Protein AF-A0ABC9XKU0-F1 (afdb_monomer)

Foldseek 3Di:
DQPADPVQCVVCVPCNVCRSVCVVVVVVVVCCVCVVVNDDPVRPVVDDDDQDDPNHGDDCVVVVVCVVVVVPPPDDPPPPPVDPVVVVVVVVVVVVVVVVVVVVVVVVVVVVVVD

Sequence (115 aa):
MSLVAPQLVETFPQQKGFLHTYCSKAIYILTLLLDGYKFNEHTWSSIHFSRQAANTDIGWTLGFMLNFTNMIPTEALEHIKGHQPSLWAGAVSFIVLAIVAGLVAVFLQCSWKTE

Secondary structure (DSSP, 8-state):
--SS-HHHHHH-GGGHHHHHHHHHHHHHHHHIIIIIS---TTTGGG----SEETTEE-SHHHHHHHHHTT-S-SS-------S-HHHHHHHHHHHHHHHHHHHHHHHHHHHHS--

Radius of gyration: 35.76 Å; Cα contacts (8 Å, |Δi|>4): 26; chains: 1; bounding box: 76×30×95 Å

Mean predicted aligned error: 13.77 Å

pLDDT: mean 85.46, std 13.68, range [44.88, 98.0]

Nearest PDB structures (foldseek):
  3cj9-assembly1_A  TM=9.108E-01  e=6.848E-04  Rattus norvegicus
  4br2-assembly1_A  TM=9.095E-01  e=1.255E-03  Rattus norvegicus
  4br5-assembly1_A  TM=9.104E-01  e=1.537E-03  Rattus norvegicus

Solvent-accessible surface area (backbone atoms only — not comparable to full-atom values): 7182 Å² total; per-residue (Å²): 134,76,93,53,61,67,70,56,44,70,76,36,65,93,46,53,92,51,56,72,47,48,65,60,52,50,52,49,52,50,45,43,41,40,72,65,70,59,47,45,88,87,52,50,81,76,65,79,94,70,63,60,55,95,94,37,75,69,62,66,66,62,59,50,52,35,59,75,68,63,68,65,70,91,58,77,77,70,72,71,72,83,60,58,68,67,60,55,53,52,54,54,52,52,54,53,51,52,52,53,53,49,54,51,51,51,50,51,52,53,61,62,67,72,108

InterPro domains:
  IPR000407 Nucleoside phosphatase GDA1/CD39 [PF01150] (21-75)
  IPR000407 Nucleoside phosphatase GDA1/CD39 [PTHR11782] (15-78)

Structure (mmCIF, N/CA/C/O backbone):
data_AF-A0ABC9XKU0-F1
#
_entry.id   AF-A0ABC9XKU0-F1
#
loop_
_atom_site.group_PDB
_atom_site.id
_atom_site.type_symbol
_atom_site.label_atom_id
_atom_site.label_alt_id
_atom_site.label_comp_id
_atom_site.label_asym_id
_atom_site.label_entity_id
_atom_site.label_seq_id
_atom_site.pdbx_PDB_ins_code
_atom_site.Cartn_x
_atom_site.Cartn_y
_atom_site.Cartn_z
_atom_site.occupancy
_atom_site.B_iso_or_equiv
_atom_site.auth_seq_id
_atom_site.auth_comp_id
_atom_site.auth_asym_id
_atom_site.auth_atom_id
_atom_site.pdbx_PDB_model_num
ATOM 1 N N . MET A 1 1 ? -23.160 4.078 31.089 1.00 44.88 1 MET A N 1
ATOM 2 C CA . MET A 1 1 ? -21.762 3.781 31.460 1.00 44.88 1 MET A CA 1
ATOM 3 C C . MET A 1 1 ? -20.924 3.887 30.190 1.00 44.88 1 MET A C 1
ATOM 5 O O . MET A 1 1 ? -20.974 2.975 29.378 1.00 44.88 1 MET A O 1
ATOM 9 N N . SER A 1 2 ? -20.268 5.022 29.928 1.00 57.28 2 SER A N 1
ATOM 10 C CA . SER A 1 2 ? -19.369 5.114 28.766 1.00 57.28 2 SER A CA 1
ATOM 11 C C . SER A 1 2 ? -18.110 4.305 29.060 1.00 57.28 2 SER A C 1
ATOM 13 O O . SER A 1 2 ? -17.417 4.604 30.024 1.00 57.28 2 SER A O 1
ATOM 15 N N . LEU A 1 3 ? -17.795 3.318 28.217 1.00 70.69 3 LEU A N 1
ATOM 16 C CA . LEU A 1 3 ? -16.540 2.543 28.252 1.00 70.69 3 LEU A CA 1
ATOM 17 C C . LEU A 1 3 ? -15.299 3.383 27.878 1.00 70.69 3 LEU A C 1
ATOM 19 O O . LEU A 1 3 ? -14.198 2.856 27.756 1.00 70.69 3 LEU A O 1
ATOM 23 N N . VAL A 1 4 ? -15.468 4.690 27.661 1.00 80.31 4 VAL A N 1
ATOM 24 C CA . VAL A 1 4 ? -14.397 5.616 27.288 1.00 80.31 4 VAL A CA 1
ATOM 25 C C . VAL A 1 4 ? -13.910 6.336 28.534 1.00 80.31 4 VAL A C 1
ATOM 27 O O . VAL A 1 4 ? -14.694 7.001 29.212 1.00 80.31 4 VAL A O 1
ATOM 30 N N . ALA A 1 5 ? -12.610 6.232 28.805 1.00 85.62 5 ALA A N 1
ATOM 31 C CA . ALA A 1 5 ? -11.979 6.941 29.907 1.00 85.62 5 ALA A CA 1
ATOM 32 C C . ALA A 1 5 ? -12.159 8.469 29.753 1.00 85.62 5 ALA A C 1
ATOM 34 O O . ALA A 1 5 ? -11.925 8.998 28.661 1.00 85.62 5 ALA A O 1
ATOM 35 N N . PRO A 1 6 ? -12.530 9.195 30.826 1.00 83.81 6 PRO A N 1
ATOM 36 C CA . PRO A 1 6 ? -12.803 10.635 30.765 1.00 83.81 6 PRO A CA 1
ATOM 37 C C . PRO A 1 6 ? -11.585 11.450 30.305 1.00 83.81 6 PRO A C 1
ATOM 39 O O . PRO A 1 6 ? -11.737 12.342 29.474 1.00 83.81 6 PRO A O 1
ATOM 42 N N . GLN A 1 7 ? -10.379 11.055 30.730 1.00 87.56 7 GLN A N 1
ATOM 43 C CA . GLN A 1 7 ? -9.110 11.661 30.299 1.00 87.56 7 GLN A CA 1
ATOM 44 C C . GLN A 1 7 ? -8.952 11.669 28.770 1.00 87.56 7 GLN A C 1
ATOM 46 O O . GLN A 1 7 ? -8.439 12.618 28.182 1.00 87.56 7 GLN A O 1
ATOM 51 N N . LEU A 1 8 ? -9.417 10.608 28.102 1.00 88.12 8 LEU A N 1
ATOM 52 C CA . LEU A 1 8 ? -9.294 10.469 26.654 1.00 88.12 8 LEU A CA 1
ATOM 53 C C . LEU A 1 8 ? -10.222 11.453 25.929 1.00 88.12 8 LEU A C 1
ATOM 55 O O . LEU A 1 8 ? -9.845 12.031 24.914 1.00 88.12 8 LEU A O 1
ATOM 59 N N . VAL A 1 9 ? -11.420 11.676 26.475 1.00 88.19 9 VAL A N 1
ATOM 60 C CA . VAL A 1 9 ? -12.401 12.623 25.926 1.00 88.19 9 VAL A CA 1
ATOM 61 C C . VAL A 1 9 ? -11.899 14.061 26.024 1.00 88.19 9 VAL A C 1
ATOM 63 O O . VAL A 1 9 ? -12.111 14.835 25.094 1.00 88.19 9 VAL A O 1
ATOM 66 N N . GLU A 1 10 ? -11.232 14.404 27.124 1.00 89.88 10 GLU A N 1
ATOM 67 C CA . GLU A 1 10 ? -10.632 15.725 27.317 1.00 89.88 10 GLU A CA 1
ATOM 68 C C . GLU A 1 10 ? -9.435 15.947 26.382 1.00 89.88 10 GLU A C 1
ATOM 70 O O . GLU A 1 10 ? -9.306 17.006 25.776 1.00 89.88 10 GLU A O 1
ATOM 75 N N . THR A 1 11 ? -8.611 14.914 26.190 1.00 92.12 11 THR A N 1
ATOM 76 C CA . THR A 1 11 ? -7.430 14.981 25.315 1.00 92.12 11 THR A CA 1
ATOM 77 C C . THR A 1 11 ? -7.811 15.063 23.828 1.00 92.12 11 THR A C 1
ATOM 79 O O . THR A 1 11 ? -7.136 15.733 23.048 1.00 92.12 11 THR A O 1
ATOM 82 N N . PHE A 1 12 ? -8.905 14.409 23.413 1.00 90.50 12 PHE A N 1
ATOM 83 C CA . PHE A 1 12 ? -9.328 14.316 22.007 1.00 90.50 12 PHE A CA 1
ATOM 84 C C . PHE A 1 12 ? -10.778 14.783 21.787 1.00 90.50 12 PHE A C 1
ATOM 86 O O . PHE A 1 12 ? -11.638 13.998 21.362 1.00 90.50 12 PHE A O 1
ATOM 93 N N . PRO A 1 13 ? -11.072 16.077 21.997 1.00 86.88 13 PRO A N 1
ATOM 94 C CA . PRO A 1 13 ? -12.440 16.590 21.956 1.00 86.88 13 PRO A CA 1
ATOM 95 C C . PRO A 1 13 ? -13.076 16.478 20.560 1.00 86.88 13 PRO A C 1
ATOM 97 O O . PRO A 1 13 ? -14.268 16.199 20.445 1.00 86.88 13 PRO A O 1
ATOM 100 N N . GLN A 1 14 ? -12.277 16.607 19.494 1.00 89.69 14 GLN A N 1
ATOM 101 C CA . GLN A 1 14 ? -12.728 16.526 18.095 1.00 89.69 14 GLN A CA 1
ATOM 102 C C . GLN A 1 14 ? -13.122 15.104 17.656 1.00 89.69 14 GLN A C 1
ATOM 104 O O . GLN A 1 14 ? -13.864 14.934 16.694 1.00 89.69 14 GLN A O 1
ATOM 109 N N . GLN A 1 15 ? -12.629 14.066 18.342 1.00 86.44 15 GLN A N 1
ATOM 110 C CA . GLN A 1 15 ? -12.800 12.659 17.946 1.00 86.44 15 GLN A CA 1
ATOM 111 C C . GLN A 1 15 ? -13.741 11.889 18.884 1.00 86.44 15 GLN A C 1
ATOM 113 O O . GLN A 1 15 ? -13.846 10.663 18.807 1.00 86.44 15 GLN A O 1
ATOM 118 N N . LYS A 1 16 ? -14.459 12.593 19.768 1.00 83.31 16 LYS A N 1
ATOM 119 C CA . LYS A 1 16 ? -15.299 12.010 20.827 1.00 83.31 16 LYS A CA 1
ATOM 120 C C . LYS A 1 16 ? -16.289 10.953 20.321 1.00 83.31 16 LYS A C 1
ATOM 122 O O . LYS A 1 16 ? -16.493 9.948 20.996 1.00 83.31 16 LYS A O 1
ATOM 127 N N . GLY A 1 17 ? -16.861 11.148 19.129 1.00 86.31 17 GLY A N 1
ATOM 128 C CA . GLY A 1 17 ? -17.799 10.198 18.516 1.00 86.31 17 GLY A CA 1
ATOM 129 C C . GLY A 1 17 ? -17.167 8.859 18.121 1.00 86.31 17 GLY A C 1
ATOM 130 O O . GLY A 1 17 ? -17.842 7.834 18.131 1.00 86.31 17 GLY A O 1
ATOM 131 N N . PHE A 1 18 ? -15.864 8.842 17.828 1.00 87.25 18 PHE A N 1
ATOM 132 C CA . PHE A 1 18 ? -15.143 7.643 17.401 1.00 87.25 18 PHE A CA 1
ATOM 133 C C . PHE A 1 18 ? -14.263 7.045 18.497 1.00 87.25 18 PHE A C 1
ATOM 135 O O . PHE A 1 18 ? -13.865 5.888 18.359 1.00 87.25 18 PHE A O 1
ATOM 142 N N . LEU A 1 19 ? -14.001 7.781 19.586 1.00 90.00 19 LEU A N 1
ATOM 143 C CA . LEU A 1 19 ? -13.087 7.401 20.671 1.00 90.00 19 LEU A CA 1
ATOM 144 C C . LEU A 1 19 ? -13.323 5.981 21.201 1.00 90.00 19 LEU A C 1
ATOM 146 O O . LEU A 1 19 ? -12.391 5.194 21.334 1.00 90.00 19 LEU A O 1
ATOM 150 N N . HIS A 1 20 ? -14.590 5.629 21.408 1.00 88.75 20 HIS A N 1
ATOM 151 C CA . HIS A 1 20 ? -15.003 4.300 21.861 1.00 88.75 20 HIS A CA 1
ATOM 152 C C . HIS A 1 20 ? -14.606 3.171 20.893 1.00 88.75 20 HIS A C 1
ATOM 154 O O . HIS A 1 20 ? -14.427 2.027 21.298 1.00 88.75 20 HIS A O 1
ATOM 160 N N . THR A 1 21 ? -14.480 3.470 19.601 1.00 91.50 21 THR A N 1
ATOM 161 C CA . THR A 1 21 ? -14.217 2.469 18.559 1.00 91.50 21 THR A CA 1
ATOM 162 C C . THR A 1 21 ? -12.737 2.256 18.275 1.00 91.50 21 THR A C 1
ATOM 164 O O . THR A 1 21 ? -12.398 1.281 17.615 1.00 91.50 21 THR A O 1
ATOM 167 N N . TYR A 1 22 ? -11.841 3.125 18.754 1.00 91.62 22 TYR A N 1
ATOM 168 C CA . TYR A 1 22 ? -10.418 3.004 18.421 1.00 91.62 22 TYR A CA 1
ATOM 169 C C . TYR A 1 22 ? -9.799 1.726 18.970 1.00 91.62 22 TYR A C 1
ATOM 171 O 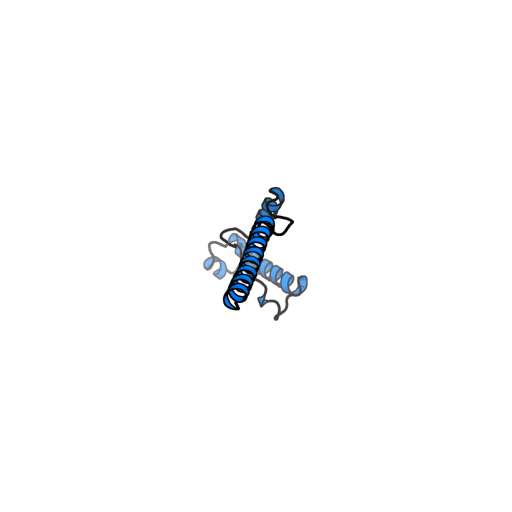O . TYR A 1 22 ? -9.084 1.061 18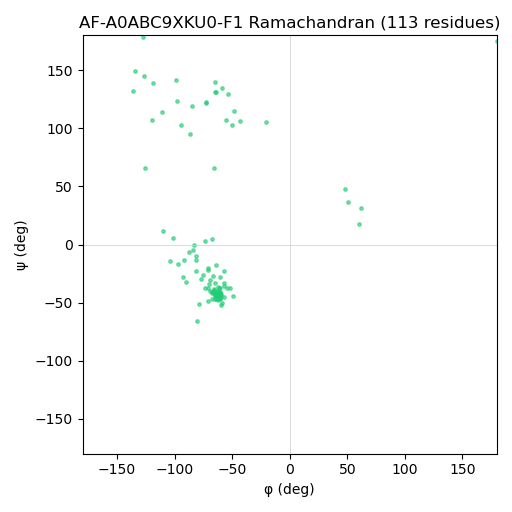.233 1.00 91.62 22 TYR A O 1
ATOM 179 N N . CYS A 1 23 ? -10.101 1.350 20.217 1.00 92.62 23 CYS A N 1
ATOM 180 C CA . CYS A 1 23 ? -9.549 0.134 20.817 1.00 92.62 23 CYS A CA 1
ATOM 181 C C . CYS A 1 23 ? -9.947 -1.112 20.010 1.00 92.62 23 CYS A C 1
ATOM 183 O O . CYS A 1 23 ? -9.085 -1.862 19.557 1.00 92.62 23 CYS A O 1
ATOM 185 N N . SER A 1 24 ? -11.243 -1.283 19.732 1.00 94.31 24 SER A N 1
ATOM 186 C CA . SER A 1 24 ? -11.724 -2.436 18.967 1.00 94.31 24 SER A CA 1
ATOM 187 C C . SER A 1 24 ? -11.230 -2.431 17.519 1.00 94.31 24 SER A C 1
ATOM 189 O O . SER A 1 24 ? -10.805 -3.472 17.025 1.00 94.31 24 SER A O 1
ATOM 191 N N . LYS A 1 25 ? -11.215 -1.274 16.842 1.00 95.81 25 LYS A N 1
ATOM 192 C CA . LYS A 1 25 ? -10.688 -1.155 15.472 1.00 95.81 25 LYS A CA 1
ATOM 193 C C . LYS A 1 25 ? -9.184 -1.415 15.401 1.00 95.81 25 LYS A C 1
ATOM 195 O O . LYS A 1 25 ? -8.744 -2.073 14.467 1.00 95.81 25 LYS A O 1
ATOM 200 N N . ALA A 1 26 ? -8.405 -0.930 16.367 1.00 96.19 26 ALA A N 1
ATOM 201 C CA . ALA A 1 26 ? -6.961 -1.142 16.410 1.00 96.19 26 ALA A CA 1
ATOM 202 C C . ALA A 1 26 ? -6.623 -2.622 16.612 1.00 96.19 26 ALA A C 1
ATOM 204 O O . ALA A 1 26 ? -5.821 -3.163 15.857 1.00 96.19 26 ALA A O 1
ATOM 205 N N . ILE A 1 27 ? -7.286 -3.293 17.561 1.00 97.69 27 ILE A N 1
ATOM 206 C CA . ILE A 1 27 ? -7.114 -4.737 17.770 1.00 97.69 27 ILE A CA 1
ATOM 207 C C . ILE A 1 27 ? -7.549 -5.523 16.535 1.00 97.69 27 ILE A C 1
ATOM 209 O O . ILE A 1 27 ? -6.840 -6.435 16.118 1.00 97.69 27 ILE A O 1
ATOM 213 N N . TYR A 1 28 ? -8.666 -5.148 15.911 1.00 97.62 28 TYR A N 1
ATOM 214 C CA . TYR A 1 28 ? -9.121 -5.778 14.676 1.00 97.62 28 TYR A CA 1
ATOM 215 C C . TYR A 1 28 ? -8.084 -5.657 13.551 1.00 97.62 28 TYR A C 1
ATOM 217 O O . TYR A 1 28 ? -7.720 -6.664 12.953 1.00 97.62 28 TYR A O 1
ATOM 225 N N . ILE A 1 29 ? -7.565 -4.451 13.292 1.00 97.62 29 ILE A N 1
ATOM 226 C CA . ILE A 1 29 ? -6.539 -4.221 12.264 1.00 97.62 29 ILE A CA 1
ATOM 227 C C . ILE A 1 29 ? -5.260 -4.999 12.592 1.00 97.62 29 ILE A C 1
ATOM 229 O O . ILE A 1 29 ? -4.703 -5.640 11.707 1.00 97.62 29 ILE A O 1
ATOM 233 N N . LEU A 1 30 ? -4.812 -4.983 13.850 1.00 97.25 30 LEU A N 1
ATOM 234 C CA . LEU A 1 30 ? -3.607 -5.696 14.275 1.00 97.25 30 LEU A CA 1
ATOM 235 C C . LEU A 1 30 ? -3.748 -7.211 14.078 1.00 97.25 30 LEU A C 1
ATOM 237 O O . LEU A 1 30 ? -2.880 -7.828 13.469 1.00 97.25 30 LEU A O 1
ATOM 241 N N . THR A 1 31 ? -4.865 -7.786 14.525 1.00 97.75 31 THR A N 1
ATOM 242 C CA . THR A 1 31 ? -5.191 -9.211 14.342 1.00 97.75 31 THR A CA 1
ATOM 243 C C . THR A 1 31 ? -5.259 -9.555 12.855 1.00 97.75 31 THR A C 1
ATOM 245 O O . THR A 1 31 ? -4.722 -10.559 12.406 1.00 97.75 31 THR A O 1
ATOM 248 N N . LEU A 1 32 ? -5.872 -8.694 12.044 1.00 98.00 32 LEU A N 1
ATOM 249 C CA . LEU A 1 32 ? -5.980 -8.910 10.606 1.00 98.00 32 LEU A CA 1
ATOM 250 C C . LEU A 1 32 ? -4.610 -8.875 9.909 1.00 98.00 32 LEU A C 1
ATOM 252 O O . LEU A 1 32 ? -4.366 -9.686 9.019 1.00 98.00 32 LEU A O 1
ATOM 256 N N . LEU A 1 33 ? -3.701 -7.991 10.322 1.00 97.75 33 LEU A N 1
ATOM 257 C CA . LEU A 1 33 ? -2.342 -7.922 9.778 1.00 97.75 33 LEU A CA 1
ATOM 258 C C . LEU A 1 33 ? -1.479 -9.114 10.227 1.00 97.75 33 LEU A C 1
ATOM 260 O O . LEU A 1 33 ? -0.843 -9.751 9.388 1.00 97.75 33 LEU A O 1
ATOM 264 N N . LEU A 1 34 ? -1.471 -9.434 11.523 1.00 97.25 34 LEU A N 1
ATOM 265 C CA . LEU A 1 34 ? -0.617 -10.484 12.088 1.00 97.25 34 LEU A CA 1
ATOM 266 C C . LEU A 1 34 ? -1.177 -11.888 11.836 1.00 97.25 34 LEU A C 1
ATOM 268 O O . LEU A 1 34 ? -0.487 -12.751 11.300 1.00 97.25 34 LEU A O 1
ATOM 272 N N . ASP A 1 35 ? -2.443 -12.129 12.170 1.00 97.25 35 ASP A N 1
ATOM 273 C CA . ASP A 1 35 ? -3.053 -13.457 12.076 1.00 97.25 35 ASP A CA 1
ATOM 274 C C . ASP A 1 35 ? -3.704 -13.715 10.718 1.00 97.25 35 ASP A C 1
ATOM 276 O O . ASP A 1 35 ? -3.706 -14.859 10.260 1.00 97.25 35 ASP A O 1
ATOM 280 N N . GLY A 1 36 ? -4.244 -12.684 10.066 1.00 97.06 36 GLY A N 1
ATOM 281 C CA . GLY A 1 36 ? -4.875 -12.801 8.748 1.00 97.06 36 GLY A CA 1
ATOM 282 C C . GLY A 1 36 ? -3.850 -12.821 7.616 1.00 97.06 36 GLY A C 1
ATOM 283 O O . GLY A 1 36 ? -3.683 -13.833 6.940 1.00 97.06 36 GLY A O 1
ATOM 284 N N . TYR A 1 37 ? -3.139 -11.709 7.432 1.00 97.06 37 TYR A N 1
ATOM 285 C CA . TYR A 1 37 ? -2.144 -11.547 6.368 1.00 97.06 37 TYR A CA 1
ATOM 286 C C . TYR A 1 37 ? -0.758 -12.105 6.703 1.00 97.06 37 TYR A C 1
ATOM 288 O O . TYR A 1 37 ? 0.102 -12.130 5.826 1.00 97.06 37 TYR A O 1
ATOM 296 N N . LYS A 1 38 ? -0.547 -12.597 7.931 1.00 97.06 38 LYS A N 1
ATOM 297 C CA . LYS A 1 38 ? 0.704 -13.246 8.358 1.00 97.06 38 LYS A CA 1
ATOM 298 C C . LYS A 1 38 ? 1.931 -12.333 8.295 1.00 97.06 38 LYS A C 1
ATOM 300 O O . LYS A 1 38 ? 3.047 -12.815 8.098 1.00 97.06 38 LYS A O 1
ATOM 305 N N . PHE A 1 39 ? 1.743 -11.029 8.507 1.00 97.12 39 PHE A N 1
ATOM 306 C CA . PHE A 1 39 ? 2.872 -10.133 8.737 1.00 97.12 39 PHE A CA 1
ATOM 307 C C . PHE A 1 39 ? 3.581 -10.508 10.044 1.00 97.12 39 PHE A C 1
ATOM 309 O O . PHE A 1 39 ? 2.958 -10.839 11.048 1.00 97.12 39 PHE A O 1
ATOM 316 N N . ASN A 1 40 ? 4.905 -10.446 10.016 1.00 95.06 40 ASN A N 1
ATOM 317 C CA . ASN A 1 40 ? 5.806 -10.738 11.128 1.00 95.06 40 ASN A CA 1
ATOM 318 C C . ASN A 1 40 ? 6.782 -9.569 11.336 1.00 95.06 40 ASN A C 1
ATOM 320 O O . ASN A 1 40 ? 6.774 -8.606 10.571 1.00 95.06 40 ASN A O 1
ATOM 324 N N . GLU A 1 41 ? 7.664 -9.661 12.330 1.00 94.69 41 GLU A N 1
ATOM 325 C CA . GLU A 1 41 ? 8.611 -8.581 12.654 1.00 94.69 41 GLU A CA 1
ATOM 326 C C . GLU A 1 41 ? 9.512 -8.170 11.477 1.00 94.69 41 GLU A C 1
ATOM 328 O O . GLU A 1 41 ? 9.834 -6.994 11.325 1.00 94.69 41 GLU A O 1
ATOM 333 N N . HIS A 1 42 ? 9.874 -9.112 10.601 1.00 95.75 42 HIS A N 1
ATOM 334 C CA . HIS A 1 42 ? 10.728 -8.838 9.442 1.00 95.75 42 HIS A CA 1
ATOM 335 C C . HIS A 1 42 ? 9.985 -8.151 8.289 1.00 95.75 42 HIS A C 1
ATOM 337 O O . HIS A 1 42 ? 10.587 -7.401 7.527 1.00 95.75 42 HIS A O 1
ATOM 343 N N . THR A 1 43 ? 8.685 -8.411 8.145 1.00 96.06 43 THR A N 1
ATOM 344 C CA . THR A 1 43 ? 7.840 -7.872 7.064 1.00 96.06 43 THR A CA 1
ATOM 345 C C . THR A 1 43 ? 7.057 -6.635 7.490 1.00 96.06 43 THR A C 1
ATOM 347 O O . THR A 1 43 ? 6.600 -5.882 6.633 1.00 96.06 43 THR A O 1
ATOM 350 N N . TRP A 1 44 ? 6.932 -6.373 8.792 1.00 95.25 44 TRP A N 1
ATOM 351 C CA . TRP A 1 44 ? 6.170 -5.246 9.330 1.00 95.25 44 TRP A CA 1
ATOM 352 C C . TRP A 1 44 ? 6.642 -3.888 8.794 1.00 95.25 44 TRP A C 1
ATOM 354 O O . TRP A 1 44 ? 5.827 -3.013 8.512 1.00 95.25 44 TRP A O 1
ATOM 364 N N . SER A 1 45 ? 7.952 -3.730 8.578 1.00 95.62 45 SER A N 1
ATOM 365 C CA . SER A 1 45 ? 8.558 -2.502 8.042 1.00 95.62 45 SER A CA 1
ATOM 366 C C . SER A 1 45 ? 8.129 -2.161 6.609 1.00 95.62 45 SER A C 1
ATOM 368 O O . SER A 1 45 ? 8.284 -1.017 6.194 1.00 95.62 45 SER A O 1
ATOM 370 N N . SER A 1 46 ? 7.571 -3.122 5.865 1.00 95.44 46 SER A N 1
ATOM 371 C CA . SER A 1 46 ? 7.067 -2.906 4.502 1.00 95.44 46 SER A CA 1
ATOM 372 C C . SER A 1 46 ? 5.664 -2.288 4.448 1.00 95.44 46 SER A C 1
ATOM 374 O O . SER A 1 46 ? 5.199 -1.895 3.377 1.00 95.44 46 SER A O 1
ATOM 376 N N . ILE A 1 47 ? 4.967 -2.194 5.586 1.00 96.19 47 ILE A N 1
ATOM 377 C CA . ILE A 1 47 ? 3.613 -1.644 5.648 1.00 96.19 47 ILE A CA 1
ATOM 378 C C . ILE A 1 47 ? 3.690 -0.121 5.768 1.00 96.19 47 ILE A C 1
ATOM 380 O O . ILE A 1 47 ? 4.181 0.421 6.758 1.00 96.19 47 ILE A O 1
ATOM 384 N N . HIS A 1 48 ? 3.123 0.583 4.789 1.00 95.00 48 HIS A N 1
ATOM 385 C CA . HIS A 1 48 ? 3.025 2.040 4.800 1.00 95.00 48 HIS A CA 1
ATOM 386 C C . HIS A 1 48 ? 1.573 2.489 4.976 1.00 95.00 48 HIS A C 1
ATOM 388 O O . HIS A 1 48 ? 0.736 2.307 4.092 1.00 95.00 48 HIS A O 1
ATOM 394 N N . PHE A 1 49 ? 1.273 3.130 6.108 1.00 95.31 49 PHE A N 1
ATOM 395 C CA . PHE A 1 49 ? -0.030 3.745 6.350 1.00 95.31 49 PHE A CA 1
ATOM 396 C C . PHE A 1 49 ? -0.040 5.171 5.788 1.00 95.31 49 PHE A C 1
ATOM 398 O O . PHE A 1 49 ? 0.393 6.110 6.451 1.00 95.31 49 PHE A O 1
ATOM 405 N N . SER A 1 50 ? -0.533 5.336 4.559 1.00 95.12 50 SER A N 1
ATOM 406 C CA . SER A 1 50 ? -0.759 6.648 3.944 1.00 95.12 50 SER A CA 1
ATOM 407 C C . SER A 1 50 ? -2.190 6.775 3.440 1.00 95.12 50 SER A C 1
ATOM 409 O O . SER A 1 50 ? -2.778 5.812 2.952 1.00 95.12 50 SER A O 1
ATOM 411 N N . ARG A 1 51 ? -2.742 7.986 3.540 1.00 95.12 51 ARG A N 1
ATOM 412 C CA . ARG A 1 51 ? -4.056 8.323 2.983 1.00 95.12 51 ARG A CA 1
ATOM 413 C C . ARG A 1 51 ? -3.959 8.904 1.572 1.00 95.12 51 ARG A C 1
ATOM 415 O O . ARG A 1 51 ? -4.904 8.760 0.806 1.00 95.12 51 ARG A O 1
ATOM 422 N N . GLN A 1 52 ? -2.846 9.556 1.233 1.00 95.50 52 GLN A N 1
ATOM 423 C CA . GLN A 1 52 ? -2.695 10.299 -0.018 1.00 95.50 52 GLN A CA 1
ATOM 424 C C . GLN A 1 52 ? -1.361 10.007 -0.700 1.00 95.50 52 GLN A C 1
ATOM 426 O O . GLN A 1 52 ? -0.347 9.762 -0.044 1.00 95.50 52 GLN A O 1
ATOM 431 N N . ALA A 1 53 ? -1.370 10.081 -2.027 1.00 93.88 53 ALA A N 1
ATOM 432 C CA . ALA A 1 53 ? -0.190 10.081 -2.878 1.00 93.88 53 ALA A CA 1
ATOM 433 C C . ALA A 1 53 ? -0.366 11.165 -3.947 1.00 93.88 53 ALA A C 1
ATOM 435 O O . ALA A 1 53 ? -1.433 11.265 -4.549 1.00 93.88 53 ALA A O 1
ATOM 436 N N . ALA A 1 54 ? 0.655 12.003 -4.157 1.00 91.38 54 ALA A N 1
ATOM 437 C CA . ALA A 1 54 ? 0.613 13.103 -5.129 1.00 91.38 54 ALA A CA 1
ATOM 438 C C . ALA A 1 54 ? -0.674 13.966 -5.037 1.00 91.38 54 ALA A C 1
ATOM 440 O O . ALA A 1 54 ? -1.331 14.227 -6.041 1.00 91.38 54 ALA A O 1
ATOM 441 N N . ASN A 1 55 ? -1.051 14.377 -3.816 1.00 91.38 55 ASN A N 1
ATOM 442 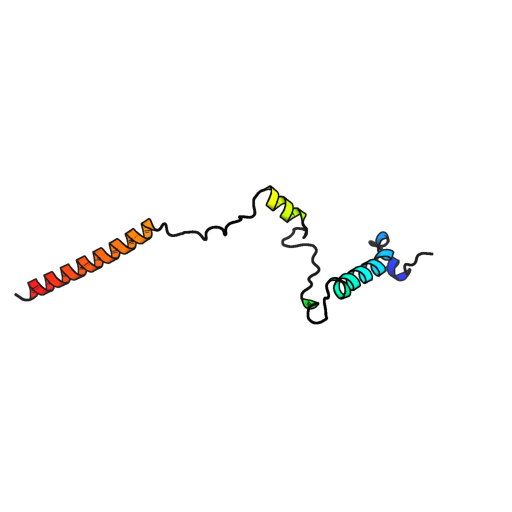C CA . ASN A 1 55 ? -2.264 15.159 -3.507 1.00 91.38 55 ASN A CA 1
ATOM 443 C C . ASN A 1 55 ? -3.604 14.496 -3.884 1.00 91.38 55 ASN A C 1
ATOM 445 O O . ASN A 1 55 ? -4.627 15.173 -3.949 1.00 91.38 55 ASN A O 1
ATOM 449 N N . THR A 1 56 ? -3.618 13.184 -4.115 1.00 90.38 56 THR A N 1
ATOM 450 C CA . THR A 1 56 ? -4.834 12.413 -4.397 1.00 90.38 56 THR A CA 1
ATOM 451 C C . THR A 1 56 ? -5.032 11.347 -3.324 1.00 90.38 56 THR A C 1
ATOM 453 O O . THR A 1 56 ? -4.066 10.713 -2.895 1.00 90.38 56 THR A O 1
ATOM 456 N N . ASP A 1 57 ? -6.272 11.143 -2.871 1.00 93.62 57 ASP A N 1
ATOM 457 C CA . ASP A 1 57 ? -6.599 10.077 -1.919 1.00 93.62 57 ASP A CA 1
ATOM 458 C C . ASP A 1 57 ? -6.350 8.695 -2.547 1.00 93.62 57 ASP A C 1
ATOM 460 O O . ASP A 1 57 ? -6.782 8.400 -3.664 1.00 93.62 57 ASP A O 1
ATOM 464 N N . ILE A 1 58 ? -5.647 7.835 -1.810 1.00 94.06 58 ILE A N 1
ATOM 465 C CA . ILE A 1 58 ? -5.340 6.470 -2.235 1.00 94.06 58 ILE A CA 1
ATOM 466 C C . ILE A 1 58 ? -6.619 5.634 -2.142 1.00 94.06 58 ILE A C 1
ATOM 468 O O . ILE A 1 58 ? -7.216 5.497 -1.073 1.00 94.06 58 ILE A O 1
ATOM 472 N N . GLY A 1 59 ? -7.031 5.043 -3.262 1.00 94.06 59 GLY A N 1
ATOM 473 C CA . GLY A 1 59 ? -8.214 4.194 -3.329 1.00 94.06 59 GLY A CA 1
ATOM 474 C C . GLY A 1 59 ? -8.475 3.643 -4.729 1.00 94.06 59 GLY A C 1
ATOM 475 O O . GLY A 1 59 ? -7.804 3.993 -5.698 1.00 94.06 59 GLY A O 1
ATOM 476 N N . TRP A 1 60 ? -9.486 2.782 -4.839 1.00 94.69 60 TRP A N 1
ATOM 477 C CA . TRP A 1 60 ? -9.886 2.148 -6.101 1.00 94.69 60 TRP A CA 1
ATOM 478 C C . TRP A 1 60 ? -10.547 3.122 -7.085 1.00 94.69 60 TRP A C 1
ATOM 480 O O . TRP A 1 60 ? -10.560 2.853 -8.282 1.00 94.69 60 TRP A O 1
ATOM 490 N N . THR A 1 61 ? -11.058 4.263 -6.612 1.00 93.06 61 THR A N 1
ATOM 491 C CA . THR A 1 61 ? -11.787 5.243 -7.432 1.00 93.06 61 THR A CA 1
ATOM 492 C C . THR A 1 61 ? -10.966 5.748 -8.617 1.00 93.06 61 THR A C 1
ATOM 494 O O . THR A 1 61 ? -11.471 5.787 -9.737 1.00 93.06 61 THR A O 1
ATOM 497 N N . LEU A 1 62 ? -9.693 6.095 -8.398 1.00 91.38 62 LEU A N 1
ATOM 498 C CA . LEU A 1 62 ? -8.831 6.605 -9.466 1.00 91.38 62 LEU A CA 1
ATOM 499 C C . LEU A 1 62 ? -8.538 5.523 -10.513 1.00 91.38 62 LEU A C 1
ATOM 501 O O . LEU A 1 62 ? -8.695 5.765 -11.706 1.00 91.38 62 LEU A O 1
ATOM 505 N N . GLY A 1 63 ? -8.173 4.313 -10.076 1.00 90.44 63 GLY A N 1
ATOM 506 C CA . GLY A 1 63 ? -7.941 3.180 -10.980 1.00 90.44 63 GLY A CA 1
ATOM 507 C C . GLY A 1 63 ? -9.192 2.802 -11.777 1.00 90.44 63 GLY A C 1
ATOM 508 O O . GLY A 1 63 ? -9.106 2.508 -12.967 1.00 90.44 63 GLY A O 1
ATOM 509 N N . PHE A 1 64 ? -10.365 2.887 -11.145 1.00 92.62 64 PHE A N 1
ATOM 510 C CA . PHE A 1 64 ? -11.647 2.664 -11.804 1.00 92.62 64 PHE A CA 1
ATOM 511 C C . PHE A 1 64 ? -11.913 3.698 -12.908 1.00 92.62 64 PHE A C 1
ATOM 513 O O . PHE A 1 64 ? -12.263 3.317 -14.024 1.00 92.62 64 PHE A O 1
ATOM 520 N N . MET A 1 65 ? -11.689 4.989 -12.633 1.00 92.00 65 MET A N 1
ATOM 521 C CA . MET A 1 65 ? -11.804 6.042 -13.650 1.00 92.00 65 MET A CA 1
ATOM 522 C C . MET A 1 65 ? -10.828 5.822 -14.808 1.00 92.00 65 MET A C 1
ATOM 524 O O . MET A 1 65 ? -11.237 5.883 -15.964 1.00 92.00 65 MET A O 1
ATOM 528 N N . LEU A 1 66 ? -9.565 5.510 -14.507 1.00 90.44 66 LEU A N 1
ATOM 529 C CA . LEU A 1 66 ? -8.539 5.275 -15.523 1.00 90.44 66 LEU A CA 1
ATOM 530 C C . LEU A 1 66 ? -8.907 4.114 -16.457 1.00 90.44 66 LEU 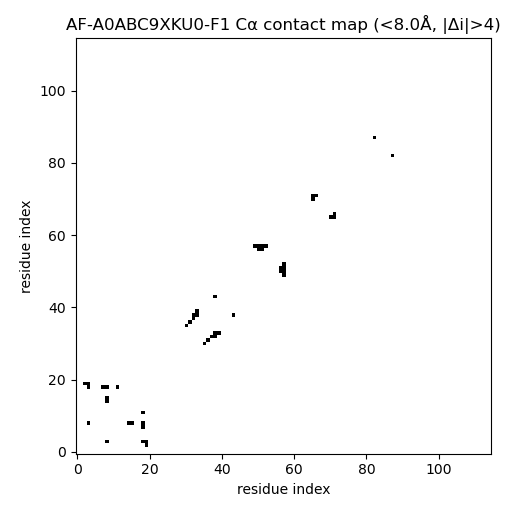A C 1
ATOM 532 O O . LEU A 1 66 ? -8.803 4.267 -17.676 1.00 90.44 66 LEU A O 1
ATOM 536 N N . ASN A 1 67 ? -9.399 2.999 -15.904 1.00 89.88 67 ASN A N 1
ATOM 537 C CA . ASN A 1 67 ? -9.881 1.860 -16.686 1.00 89.88 67 ASN A CA 1
ATOM 538 C C . ASN A 1 67 ? -11.066 2.250 -17.584 1.00 89.88 67 ASN A C 1
ATOM 540 O O . ASN A 1 67 ? -11.072 1.946 -18.772 1.00 89.88 67 ASN A O 1
ATOM 544 N N . PHE A 1 68 ? -12.042 2.986 -17.042 1.00 90.12 68 PHE A N 1
ATOM 545 C CA . PHE A 1 68 ? -13.216 3.421 -17.804 1.00 90.12 68 PHE A CA 1
ATOM 546 C C . PHE A 1 68 ? -12.853 4.346 -18.975 1.00 90.12 68 PHE A C 1
ATOM 548 O O . PHE A 1 68 ? -13.437 4.264 -20.050 1.00 90.12 68 PHE A O 1
ATOM 555 N N . THR A 1 69 ? -11.860 5.210 -18.782 1.00 91.62 69 THR A N 1
ATOM 556 C CA . THR A 1 69 ? -11.361 6.125 -19.822 1.00 91.62 69 THR A CA 1
ATOM 557 C C . THR A 1 69 ? -10.339 5.499 -20.774 1.00 91.62 69 THR A C 1
ATOM 559 O O . THR A 1 69 ? -9.850 6.190 -21.663 1.00 91.62 69 THR A O 1
ATOM 562 N N . ASN A 1 70 ? -9.996 4.218 -20.589 1.00 84.56 70 ASN A N 1
ATOM 563 C CA . ASN A 1 70 ? -8.945 3.520 -21.331 1.00 84.56 70 ASN A CA 1
ATOM 564 C C . ASN A 1 70 ? -7.601 4.286 -21.348 1.00 84.56 70 ASN A C 1
ATOM 566 O O . ASN A 1 70 ? -6.891 4.315 -22.351 1.00 84.56 70 ASN A O 1
ATOM 570 N N . MET A 1 71 ? -7.272 4.950 -20.231 1.00 80.19 71 MET A N 1
ATOM 571 C CA . MET A 1 71 ? -6.058 5.766 -20.078 1.00 80.19 71 MET A CA 1
ATOM 572 C C . MET A 1 71 ? -4.839 4.960 -19.601 1.00 80.19 71 MET A C 1
ATOM 574 O O . MET A 1 71 ? -3.739 5.504 -19.545 1.00 80.19 71 MET A O 1
ATOM 578 N N . ILE A 1 72 ? -5.011 3.680 -19.248 1.00 81.12 72 ILE A N 1
ATOM 579 C CA . ILE A 1 72 ? -3.905 2.772 -18.918 1.00 81.12 72 ILE A CA 1
ATOM 580 C C . ILE A 1 72 ? -3.543 2.016 -20.202 1.00 81.12 72 ILE A C 1
ATOM 582 O O . ILE A 1 72 ? -4.281 1.107 -20.586 1.00 81.12 72 ILE A O 1
ATOM 586 N N . PRO A 1 73 ? -2.451 2.383 -20.893 1.00 76.94 73 PRO A N 1
ATOM 587 C CA . PRO A 1 73 ? -2.076 1.713 -22.127 1.00 76.94 73 PRO A CA 1
ATOM 588 C C . PRO A 1 73 ? -1.709 0.255 -21.821 1.00 76.94 73 PRO A C 1
ATOM 590 O O . PRO A 1 73 ? -0.966 -0.033 -20.884 1.00 76.94 73 PRO A O 1
ATOM 593 N N . THR A 1 74 ? -2.277 -0.677 -22.588 1.00 75.12 74 THR A N 1
ATOM 594 C CA . THR A 1 74 ? -2.024 -2.123 -22.430 1.00 75.12 74 THR A CA 1
ATOM 595 C C . THR A 1 74 ? -0.653 -2.520 -22.980 1.00 75.12 74 THR A C 1
ATOM 597 O O . THR A 1 74 ? -0.038 -3.484 -22.533 1.00 75.12 74 THR A O 1
ATOM 600 N N . GLU A 1 75 ? -0.160 -1.741 -23.933 1.00 72.44 75 GLU A N 1
ATOM 601 C CA . GLU A 1 75 ? 1.178 -1.829 -24.491 1.00 72.44 75 GLU A CA 1
ATOM 602 C C . GLU A 1 75 ? 2.076 -0.779 -23.835 1.00 72.44 75 GLU A C 1
ATOM 604 O O . GLU A 1 75 ? 1.640 0.337 -23.542 1.00 72.44 75 GLU A O 1
ATOM 609 N N . ALA A 1 76 ? 3.336 -1.135 -23.568 1.00 66.50 76 ALA A N 1
ATOM 610 C CA . ALA A 1 76 ? 4.317 -0.137 -23.166 1.00 66.50 76 ALA A CA 1
ATOM 611 C C . ALA A 1 76 ? 4.303 0.961 -24.231 1.00 66.50 76 ALA A C 1
ATOM 613 O O . ALA A 1 76 ? 4.366 0.634 -25.415 1.00 66.50 76 ALA A O 1
ATOM 614 N N . LEU A 1 77 ? 4.183 2.227 -23.811 1.00 57.56 77 LEU A N 1
ATOM 615 C CA . LEU A 1 77 ? 4.266 3.383 -24.701 1.00 57.56 77 LEU A CA 1
ATOM 616 C C . LEU A 1 77 ? 5.531 3.189 -25.523 1.00 57.56 77 LEU A C 1
ATOM 618 O O . LEU A 1 77 ? 6.614 3.307 -24.947 1.00 57.56 77 LEU A O 1
ATOM 622 N N . GLU A 1 78 ? 5.366 2.761 -26.786 1.00 55.91 78 GLU A N 1
ATOM 623 C CA . GLU A 1 78 ? 6.446 2.358 -27.688 1.00 55.91 78 GLU A CA 1
ATOM 624 C C . GLU A 1 78 ? 7.526 3.400 -27.506 1.00 55.91 78 GLU A C 1
ATOM 626 O O . GLU A 1 78 ? 7.319 4.570 -27.843 1.00 55.91 78 GLU A O 1
ATOM 631 N N . HIS A 1 79 ? 8.594 2.993 -26.813 1.00 52.09 79 HIS A N 1
ATOM 632 C CA . HIS A 1 79 ? 9.641 3.890 -26.381 1.00 52.09 79 HIS A CA 1
ATOM 633 C C . HIS A 1 79 ? 10.106 4.553 -27.652 1.00 52.09 79 HIS A C 1
ATOM 635 O O . HIS A 1 79 ? 10.633 3.857 -28.519 1.00 52.09 79 HIS A O 1
ATOM 641 N N . ILE A 1 80 ? 9.731 5.828 -27.778 1.00 55.59 80 ILE A N 1
ATOM 642 C CA . ILE A 1 80 ? 9.786 6.657 -28.970 1.00 55.59 80 ILE A CA 1
ATOM 643 C C . ILE A 1 80 ? 10.785 6.041 -29.933 1.00 55.59 80 ILE A C 1
ATOM 645 O O . ILE A 1 80 ? 11.990 6.093 -29.678 1.00 55.59 80 ILE A O 1
ATOM 649 N N . LYS A 1 81 ? 10.288 5.400 -30.999 1.00 51.00 81 LYS A N 1
ATOM 650 C CA . LYS A 1 81 ? 11.090 4.959 -32.143 1.00 51.00 81 LYS A CA 1
ATOM 651 C C . LYS A 1 81 ? 11.606 6.229 -32.829 1.00 51.00 81 LYS A C 1
ATOM 653 O O . LYS A 1 81 ? 11.192 6.599 -33.920 1.00 51.00 81 LYS A O 1
ATOM 658 N N . GLY A 1 82 ? 12.462 6.954 -32.109 1.00 51.16 82 GLY A N 1
ATOM 659 C CA . GLY A 1 82 ? 12.982 8.291 -32.378 1.00 51.16 82 GLY A CA 1
ATOM 660 C C . GLY A 1 82 ? 14.002 8.292 -33.501 1.00 51.16 82 GLY A C 1
ATOM 661 O O . GLY A 1 82 ? 14.546 9.329 -33.867 1.00 51.16 82 GLY A O 1
ATOM 662 N N . HIS A 1 83 ? 14.222 7.132 -34.105 1.00 51.78 83 HIS A N 1
ATOM 663 C CA . HIS A 1 83 ? 14.734 7.031 -35.447 1.00 51.78 83 HIS A CA 1
ATOM 664 C C . HIS A 1 83 ? 13.719 6.297 -36.303 1.00 51.78 83 HIS A C 1
ATOM 666 O O . HIS A 1 83 ? 13.562 5.080 -36.209 1.00 51.78 83 HIS A O 1
ATOM 672 N N . GLN A 1 84 ? 13.057 7.060 -37.176 1.00 60.75 84 GLN A N 1
ATOM 673 C CA . GLN A 1 84 ? 12.515 6.506 -38.407 1.00 60.75 84 GLN A CA 1
ATOM 674 C C . GLN A 1 84 ? 13.643 5.690 -39.057 1.00 60.75 84 GLN A C 1
ATOM 676 O O . GLN A 1 84 ? 14.668 6.275 -39.422 1.00 60.75 84 GLN A O 1
ATOM 681 N N . PRO A 1 85 ? 13.506 4.358 -39.178 1.00 62.84 85 PRO A N 1
ATOM 682 C CA . PRO A 1 85 ? 14.582 3.502 -39.678 1.00 62.84 85 PRO A CA 1
ATOM 683 C C . PRO A 1 85 ? 15.058 3.916 -41.081 1.00 62.84 85 PRO A C 1
ATOM 685 O O . PRO A 1 85 ? 16.209 3.673 -41.437 1.00 62.84 85 PRO A O 1
ATOM 688 N N . SER A 1 86 ? 14.211 4.615 -41.845 1.00 64.31 86 SER A N 1
ATOM 689 C CA . SER A 1 86 ? 14.536 5.184 -43.154 1.00 64.31 86 SER A CA 1
ATOM 690 C C . SER A 1 86 ? 15.623 6.267 -43.115 1.00 64.31 86 SER A C 1
ATOM 692 O O . SER A 1 86 ? 16.507 6.266 -43.970 1.00 64.31 86 SER A O 1
ATOM 694 N N . LEU A 1 87 ? 15.608 7.167 -42.125 1.00 73.94 87 LEU A N 1
ATOM 695 C CA . LEU A 1 87 ? 16.583 8.263 -42.030 1.00 73.94 87 LEU A CA 1
ATOM 696 C C . LEU A 1 87 ? 17.962 7.756 -41.596 1.00 73.94 87 LEU A C 1
ATOM 698 O O . LEU A 1 87 ? 18.983 8.202 -42.116 1.00 73.94 87 LEU A O 1
ATOM 702 N N . TRP A 1 88 ? 17.989 6.775 -40.694 1.00 78.25 88 TRP A N 1
ATOM 703 C CA . TRP A 1 88 ? 19.228 6.138 -40.257 1.00 78.25 88 TRP A CA 1
ATOM 704 C C . TRP A 1 88 ? 19.883 5.329 -41.383 1.00 78.25 88 TRP A C 1
ATOM 706 O O . TRP A 1 88 ? 21.087 5.445 -41.606 1.00 78.25 88 TRP A O 1
ATOM 716 N N . ALA A 1 89 ? 19.085 4.587 -42.160 1.00 81.81 89 ALA A N 1
ATOM 717 C CA . ALA A 1 89 ? 19.576 3.865 -43.333 1.00 81.81 89 ALA A CA 1
ATOM 718 C C . ALA A 1 89 ? 20.191 4.811 -44.38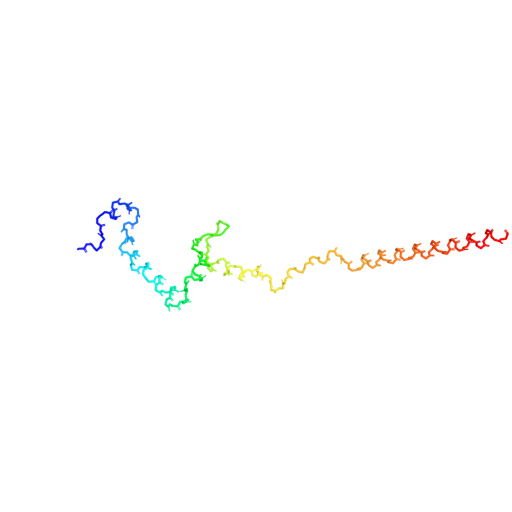3 1.00 81.81 89 ALA A C 1
ATOM 720 O O . ALA A 1 89 ? 21.261 4.523 -44.923 1.00 81.81 89 ALA A O 1
ATOM 721 N N . GLY A 1 90 ? 19.563 5.969 -44.627 1.00 86.19 90 GLY A N 1
ATOM 722 C CA . GLY A 1 90 ? 20.102 6.997 -45.521 1.00 86.19 90 GLY A CA 1
ATOM 723 C C . GLY A 1 90 ? 21.443 7.566 -45.042 1.00 86.19 90 GLY A C 1
ATOM 724 O O . GLY A 1 90 ? 22.390 7.652 -45.826 1.00 86.19 90 GLY A O 1
ATOM 725 N N . ALA A 1 91 ? 21.556 7.891 -43.750 1.00 86.88 91 ALA A N 1
ATOM 726 C CA . ALA A 1 91 ? 22.792 8.414 -43.165 1.00 86.88 91 ALA A CA 1
ATOM 727 C C . ALA A 1 91 ? 23.954 7.409 -43.265 1.00 86.88 91 ALA A C 1
ATOM 729 O O . ALA A 1 91 ? 25.051 7.774 -43.691 1.00 86.88 91 ALA A O 1
ATOM 730 N N . VAL A 1 92 ? 23.704 6.133 -42.946 1.00 90.69 92 VAL A N 1
ATOM 731 C CA . VAL A 1 92 ? 24.709 5.064 -43.068 1.00 90.69 92 VAL A CA 1
ATOM 732 C C . VAL A 1 92 ? 25.146 4.892 -44.525 1.00 90.69 92 VAL A C 1
ATOM 734 O O . VAL A 1 92 ? 26.343 4.811 -44.799 1.00 90.69 92 VAL A O 1
ATOM 737 N N . SER A 1 93 ? 24.206 4.912 -45.476 1.00 91.38 93 SER A N 1
ATOM 738 C CA . SER A 1 93 ? 24.526 4.804 -46.904 1.00 91.38 93 SER A CA 1
ATOM 739 C C . SER A 1 93 ? 25.421 5.945 -47.394 1.00 91.38 93 SER A C 1
ATOM 741 O O . SER A 1 93 ? 26.343 5.703 -48.174 1.00 91.38 93 SER A O 1
ATOM 743 N N . PHE A 1 94 ? 25.172 7.181 -46.953 1.00 92.50 94 PHE A N 1
ATOM 744 C CA . PHE A 1 94 ? 25.967 8.339 -47.366 1.00 92.50 94 PHE A CA 1
ATOM 745 C C . PHE A 1 94 ? 27.403 8.272 -46.829 1.00 92.50 94 PHE A C 1
ATOM 747 O O . PHE A 1 94 ? 28.352 8.548 -47.561 1.00 92.50 94 PHE A O 1
ATOM 754 N N . ILE A 1 95 ? 27.571 7.836 -45.575 1.00 94.12 95 ILE A N 1
ATOM 755 C CA . ILE A 1 95 ? 28.890 7.646 -44.955 1.00 94.12 95 ILE A CA 1
ATOM 756 C C . ILE A 1 95 ? 29.706 6.606 -45.732 1.00 94.12 95 ILE A C 1
ATOM 758 O O . ILE A 1 95 ? 30.863 6.860 -46.066 1.00 94.12 95 ILE A O 1
ATOM 762 N N . VAL A 1 96 ? 29.105 5.460 -46.068 1.00 95.69 96 VAL A N 1
ATOM 763 C CA . VAL A 1 96 ? 29.787 4.404 -46.834 1.00 95.69 96 VAL A CA 1
ATOM 764 C C . VAL A 1 96 ? 30.208 4.913 -48.214 1.00 95.69 96 VAL A C 1
ATOM 766 O O . VAL A 1 96 ? 31.351 4.701 -48.621 1.00 95.69 96 VAL A O 1
ATOM 769 N N . LEU A 1 97 ? 29.326 5.633 -48.914 1.00 95.06 97 LEU A N 1
ATOM 770 C CA . LEU A 1 97 ? 29.623 6.183 -50.237 1.00 95.06 97 LEU A CA 1
ATOM 771 C C . LEU A 1 97 ? 30.796 7.178 -50.196 1.00 95.06 97 LEU A C 1
ATOM 773 O O . LEU A 1 97 ? 31.683 7.119 -51.047 1.00 95.06 97 LEU A O 1
ATOM 777 N N . ALA A 1 98 ? 30.828 8.057 -49.190 1.00 95.31 98 ALA A N 1
ATOM 778 C CA . ALA A 1 98 ? 31.901 9.032 -49.013 1.00 95.31 98 ALA A CA 1
ATOM 779 C C . ALA A 1 98 ? 33.262 8.358 -48.766 1.00 95.31 98 ALA A C 1
ATOM 781 O O . ALA A 1 98 ? 34.268 8.776 -49.340 1.00 95.31 98 ALA A O 1
ATOM 782 N N . ILE A 1 99 ? 33.294 7.287 -47.965 1.00 95.69 99 ILE A N 1
ATOM 783 C CA . ILE A 1 99 ? 34.519 6.516 -47.701 1.00 95.69 99 ILE A CA 1
ATOM 784 C C . ILE A 1 99 ? 35.026 5.854 -48.987 1.00 95.69 99 ILE A C 1
ATOM 786 O O . ILE A 1 99 ? 36.208 5.967 -49.306 1.00 95.69 99 ILE A O 1
ATOM 790 N N . VAL A 1 100 ? 34.144 5.204 -49.755 1.00 95.81 100 VAL A N 1
ATOM 791 C CA . VAL A 1 100 ? 34.519 4.555 -51.022 1.00 95.81 100 VAL A CA 1
ATOM 792 C C . VAL A 1 100 ? 35.050 5.579 -52.024 1.00 95.81 100 VAL A C 1
ATOM 794 O O . VAL A 1 100 ? 36.108 5.364 -52.612 1.00 95.81 100 VAL A O 1
ATOM 797 N N . ALA A 1 101 ? 34.368 6.716 -52.182 1.00 94.19 101 ALA A N 1
ATOM 798 C CA . ALA A 1 101 ? 34.817 7.787 -53.067 1.00 94.19 101 ALA A CA 1
ATOM 799 C C . ALA A 1 101 ? 36.192 8.340 -52.650 1.00 94.19 101 ALA A C 1
ATOM 801 O O . ALA A 1 101 ? 37.054 8.543 -53.504 1.00 94.19 101 ALA A O 1
ATOM 802 N N . GLY A 1 102 ? 36.424 8.521 -51.345 1.00 93.69 102 GLY A N 1
ATOM 803 C CA . GLY A 1 102 ? 37.721 8.929 -50.807 1.00 93.69 102 GLY A CA 1
ATOM 804 C C . GLY A 1 102 ? 38.832 7.921 -51.111 1.00 93.69 102 GLY A C 1
ATOM 805 O O . GLY A 1 102 ? 39.892 8.310 -51.595 1.00 93.69 102 GLY A O 1
ATOM 806 N N . LEU A 1 103 ? 38.584 6.624 -50.902 1.00 93.81 103 LEU A N 1
ATOM 807 C CA . LEU A 1 103 ? 39.553 5.564 -51.208 1.00 93.81 103 LEU A CA 1
ATOM 808 C C . LEU A 1 103 ? 39.894 5.503 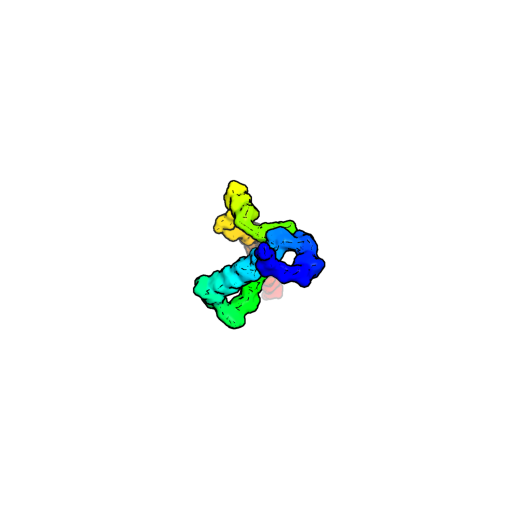-52.702 1.00 93.81 103 LEU A C 1
ATOM 810 O O . LEU A 1 103 ? 41.064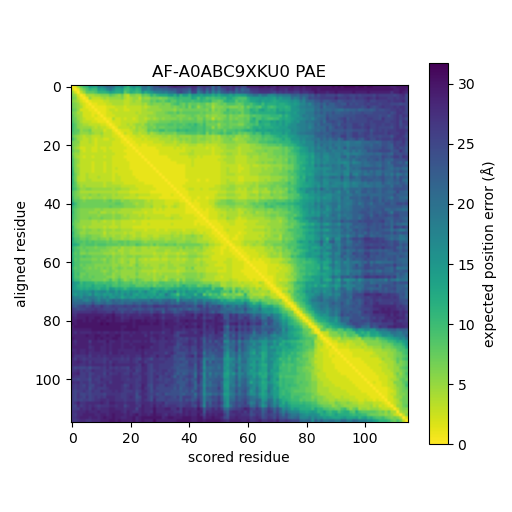 5.377 -53.055 1.00 93.81 103 LEU A O 1
ATOM 814 N N . VAL A 1 104 ? 38.896 5.640 -53.579 1.00 92.25 104 VAL A N 1
ATOM 815 C CA . VAL A 1 104 ? 39.105 5.680 -55.035 1.00 92.25 104 VAL A CA 1
ATOM 816 C C . VAL A 1 104 ? 39.908 6.917 -55.437 1.00 92.25 104 VAL A C 1
ATOM 818 O O . VAL A 1 104 ? 40.848 6.800 -56.219 1.00 92.25 104 VAL A O 1
ATOM 821 N N . ALA A 1 105 ? 39.593 8.090 -54.882 1.00 89.75 105 ALA A N 1
ATOM 822 C CA . ALA A 1 105 ? 40.337 9.316 -55.156 1.00 89.75 105 ALA A CA 1
ATOM 823 C C . ALA A 1 105 ? 41.805 9.204 -54.716 1.00 89.75 105 ALA A C 1
ATOM 825 O O . ALA A 1 105 ? 42.698 9.566 -55.480 1.00 89.75 105 ALA A O 1
ATOM 826 N N . VAL A 1 106 ? 42.064 8.646 -53.529 1.00 90.50 106 VAL A N 1
ATOM 827 C CA . VAL A 1 106 ? 43.427 8.387 -53.036 1.00 90.50 106 VAL A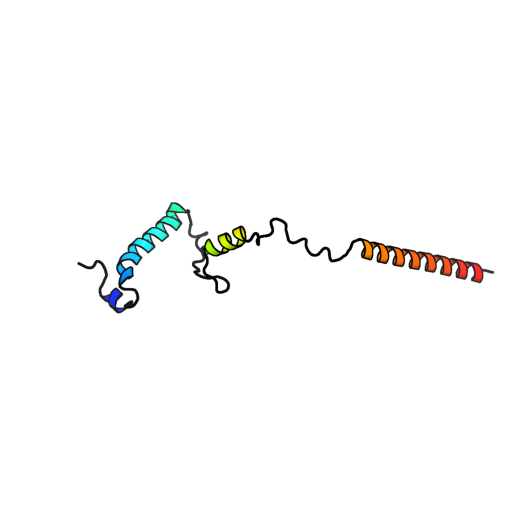 CA 1
ATOM 828 C C . VAL A 1 106 ? 44.153 7.392 -53.939 1.00 90.50 106 VAL A C 1
ATOM 830 O O . VAL A 1 106 ? 45.297 7.638 -54.310 1.00 90.50 106 VAL A O 1
ATOM 833 N N . PHE A 1 107 ? 43.497 6.304 -54.350 1.00 86.94 107 PHE A N 1
ATOM 834 C CA . PHE A 1 107 ? 44.090 5.315 -55.250 1.00 86.94 107 PHE A CA 1
ATOM 835 C C . PHE A 1 107 ? 44.462 5.927 -56.607 1.00 86.94 107 PHE A C 1
ATOM 837 O O . PHE A 1 107 ? 45.581 5.736 -57.084 1.00 86.94 107 PHE A O 1
ATOM 844 N N . LEU A 1 108 ? 43.564 6.725 -57.195 1.00 85.12 108 LEU A N 1
ATOM 845 C CA . LEU A 1 108 ? 43.817 7.436 -58.446 1.00 85.12 108 LEU A CA 1
ATOM 846 C C . LEU A 1 108 ? 44.976 8.427 -58.299 1.00 85.12 108 LEU A C 1
ATOM 848 O O . LEU A 1 108 ? 45.891 8.406 -59.117 1.00 85.12 108 LEU A O 1
ATOM 852 N N . GLN A 1 109 ? 45.007 9.222 -57.227 1.00 80.94 109 GLN A N 1
ATOM 853 C CA . GLN A 1 109 ? 46.119 10.138 -56.961 1.00 80.94 109 GLN A CA 1
ATOM 854 C C . GLN A 1 109 ? 47.450 9.408 -56.751 1.00 80.94 109 GLN A C 1
ATOM 856 O O . GLN A 1 109 ? 48.467 9.859 -57.269 1.00 80.94 109 GLN A O 1
ATOM 861 N N . CYS A 1 110 ? 47.463 8.270 -56.053 1.00 75.75 110 CYS A N 1
ATOM 862 C CA . CYS A 1 110 ? 48.661 7.442 -55.913 1.00 75.75 110 CYS A CA 1
ATOM 863 C C . CYS A 1 110 ? 49.125 6.877 -57.262 1.00 75.75 110 CYS A C 1
ATOM 865 O O . CYS A 1 110 ? 50.317 6.939 -57.553 1.00 75.75 110 CYS A O 1
ATOM 867 N N . SER A 1 111 ? 48.201 6.387 -58.095 1.00 72.19 111 SER A N 1
ATOM 868 C CA . SER A 1 111 ? 48.512 5.834 -59.423 1.00 72.19 111 SER A CA 1
ATOM 869 C C . SER A 1 111 ? 48.977 6.885 -60.438 1.00 72.19 111 SER A C 1
ATOM 871 O O . SER A 1 111 ? 49.807 6.584 -61.280 1.00 72.19 111 SER A O 1
ATOM 873 N N . TRP A 1 112 ? 48.510 8.132 -60.326 1.00 60.94 112 TRP A N 1
ATOM 874 C CA . TRP A 1 112 ? 48.962 9.250 -61.166 1.00 60.94 112 TRP A CA 1
ATOM 875 C C . TRP A 1 112 ? 50.283 9.864 -60.687 1.00 60.94 112 TRP A C 1
ATOM 877 O O . TRP A 1 112 ? 50.977 10.511 -61.458 1.00 60.94 112 TRP A O 1
ATOM 887 N N . LYS A 1 113 ? 50.632 9.701 -59.405 1.00 61.47 113 LYS A N 1
ATOM 888 C CA . LYS A 1 113 ? 51.892 10.190 -58.817 1.00 61.47 113 LYS A CA 1
ATOM 889 C C . LYS A 1 113 ? 53.075 9.248 -59.088 1.00 61.47 113 LYS A C 1
ATOM 891 O O . LYS A 1 113 ? 54.205 9.614 -58.787 1.00 61.47 113 LYS A O 1
ATOM 896 N N . THR A 1 114 ? 52.806 8.028 -59.556 1.00 57.00 114 THR A N 1
ATOM 897 C CA . THR A 1 114 ? 53.808 6.971 -59.777 1.00 57.00 114 THR A CA 1
ATOM 898 C C . THR A 1 114 ? 54.234 6.795 -61.241 1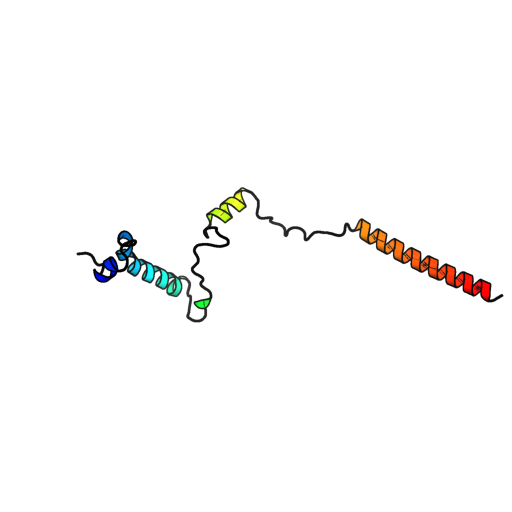.00 57.00 114 THR A C 1
ATOM 900 O O . THR A 1 114 ? 55.040 5.905 -61.504 1.00 57.00 114 THR A O 1
ATOM 903 N N . GLU A 1 115 ? 53.776 7.664 -62.155 1.00 48.84 115 GLU A N 1
ATOM 904 C CA . GLU A 1 115 ? 54.465 7.967 -63.428 1.00 48.84 115 GLU A CA 1
ATOM 905 C C . GLU A 1 115 ? 55.403 9.174 -63.287 1.00 48.84 115 GLU A C 1
ATOM 907 O O . GLU A 1 115 ? 55.019 10.157 -62.607 1.00 48.84 115 GLU A O 1
#

Organism: Grus japonensis (NCBI:txid30415)